Protein AF-A0A7J8ZHA1-F1 (afdb_monomer_lite)

Sequence (78 aa):
MEAKDNRAELDVNTQIEIVFKSLTKEFVGFRAAYNLGNKTLTFTQLMKELHSYELMLNGGKLVQEKLEANLVVGPLFL

Structure (mmCIF, N/CA/C/O backbone):
data_AF-A0A7J8ZHA1-F1
#
_entry.id   AF-A0A7J8ZHA1-F1
#
loop_
_atom_site.group_PDB
_atom_site.id
_atom_site.type_symbol
_atom_site.label_atom_id
_atom_site.label_alt_id
_atom_site.label_comp_id
_atom_site.label_asym_id
_atom_site.label_entity_id
_atom_site.label_seq_id
_atom_site.pdbx_PDB_ins_code
_atom_site.Cartn_x
_atom_site.Cartn_y
_atom_site.Cartn_z
_atom_site.occupancy
_atom_site.B_iso_or_equiv
_atom_site.auth_seq_id
_atom_site.auth_comp_id
_atom_site.auth_asym_id
_atom_site.auth_atom_id
_atom_site.pdbx_PDB_model_num
ATOM 1 N N . MET A 1 1 ? 25.629 -29.433 -1.964 1.00 41.50 1 MET A N 1
ATOM 2 C CA . MET A 1 1 ? 2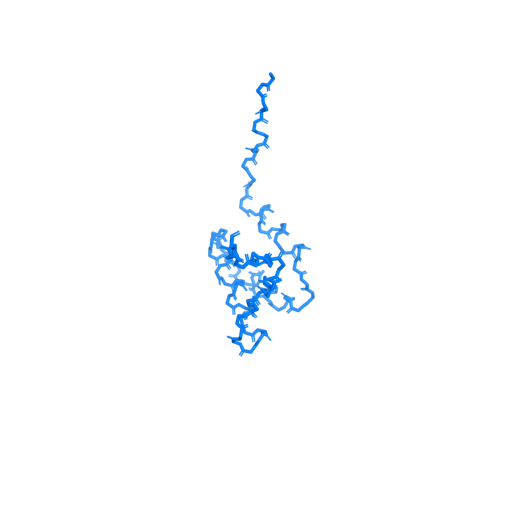4.476 -28.937 -2.737 1.00 41.50 1 MET A CA 1
ATOM 3 C C . MET A 1 1 ? 24.341 -27.472 -2.388 1.00 41.50 1 MET A C 1
ATOM 5 O O . MET A 1 1 ? 23.853 -27.158 -1.312 1.00 41.50 1 MET A O 1
ATOM 9 N N . GLU A 1 2 ? 24.910 -26.599 -3.214 1.00 47.19 2 GLU A N 1
ATOM 10 C CA . GLU A 1 2 ? 24.690 -25.161 -3.078 1.00 47.19 2 GLU A CA 1
ATOM 11 C C . GLU A 1 2 ? 23.196 -24.933 -3.293 1.00 47.19 2 GLU A C 1
ATOM 13 O O . GLU A 1 2 ? 22.656 -25.291 -4.344 1.00 47.19 2 GLU A O 1
ATOM 18 N N . ALA A 1 3 ? 22.504 -24.442 -2.267 1.00 53.56 3 ALA A N 1
ATOM 19 C CA . ALA A 1 3 ? 21.157 -23.935 -2.440 1.00 53.56 3 ALA A CA 1
ATOM 20 C C . ALA A 1 3 ? 21.271 -22.795 -3.453 1.00 53.56 3 ALA A C 1
ATOM 22 O O . ALA A 1 3 ? 21.756 -21.717 -3.118 1.00 53.56 3 ALA A O 1
ATOM 23 N N . LYS A 1 4 ? 20.915 -23.066 -4.714 1.00 48.25 4 LYS A N 1
ATOM 24 C CA . LYS A 1 4 ? 20.730 -22.021 -5.715 1.00 48.25 4 LYS A CA 1
ATOM 25 C C . LYS A 1 4 ? 19.727 -21.051 -5.109 1.00 48.25 4 LYS A C 1
ATOM 27 O O . LYS A 1 4 ? 18.581 -21.422 -4.864 1.00 48.25 4 LYS A O 1
ATOM 32 N N . ASP A 1 5 ? 20.204 -19.861 -4.777 1.00 55.09 5 ASP A N 1
ATOM 33 C CA . ASP A 1 5 ? 19.375 -18.769 -4.302 1.00 55.09 5 ASP A CA 1
ATOM 34 C C . ASP A 1 5 ? 18.416 -18.432 -5.450 1.00 55.09 5 ASP A C 1
ATOM 36 O O . ASP A 1 5 ? 18.770 -17.751 -6.408 1.00 55.09 5 ASP A O 1
ATOM 40 N N . ASN A 1 6 ? 17.212 -19.008 -5.415 1.00 60.47 6 ASN A N 1
ATOM 41 C CA . ASN A 1 6 ? 16.170 -18.847 -6.432 1.00 60.47 6 ASN A CA 1
ATOM 42 C C . ASN A 1 6 ? 15.511 -17.456 -6.346 1.00 60.47 6 ASN A C 1
ATOM 44 O O . ASN A 1 6 ? 14.323 -17.308 -6.635 1.00 60.47 6 ASN A O 1
ATOM 48 N N . ARG A 1 7 ? 16.256 -16.428 -5.926 1.00 60.00 7 ARG A N 1
ATOM 49 C CA . ARG A 1 7 ? 15.826 -15.032 -5.971 1.00 60.00 7 ARG A CA 1
ATOM 50 C C . ARG A 1 7 ? 15.860 -14.561 -7.418 1.00 60.00 7 ARG A C 1
ATOM 52 O O . ARG A 1 7 ? 16.757 -13.836 -7.834 1.00 60.00 7 ARG A O 1
ATOM 59 N N . ALA A 1 8 ? 14.870 -14.980 -8.198 1.00 66.81 8 ALA A N 1
ATOM 60 C CA . ALA A 1 8 ? 14.469 -14.186 -9.344 1.00 66.81 8 ALA A CA 1
ATOM 61 C C . ALA A 1 8 ? 13.999 -12.832 -8.793 1.00 66.81 8 ALA A C 1
ATOM 63 O O . ALA A 1 8 ? 13.048 -12.778 -8.011 1.00 66.81 8 ALA A O 1
ATOM 64 N N . GLU A 1 9 ? 14.717 -11.759 -9.123 1.00 80.19 9 GLU A N 1
ATOM 65 C CA . GLU A 1 9 ? 14.308 -10.403 -8.771 1.00 80.19 9 GLU A CA 1
ATOM 66 C C . GLU A 1 9 ? 12.963 -10.129 -9.453 1.00 80.19 9 GLU A C 1
ATOM 68 O O . GLU A 1 9 ? 12.868 -10.086 -10.680 1.00 80.19 9 GLU A O 1
ATOM 73 N N . LEU A 1 10 ? 11.898 -10.046 -8.655 1.00 84.69 10 LEU A N 1
ATOM 74 C CA . LEU A 1 10 ? 10.566 -9.734 -9.161 1.00 84.69 10 LEU A CA 1
ATOM 75 C C . LEU A 1 10 ? 10.553 -8.289 -9.647 1.00 84.69 10 LEU A C 1
ATOM 77 O O . LEU A 1 10 ? 11.079 -7.404 -8.967 1.00 84.69 10 LEU A O 1
ATOM 81 N N . ASP A 1 11 ? 9.897 -8.026 -10.773 1.00 89.06 11 ASP A N 1
ATOM 82 C CA . ASP A 1 11 ? 9.676 -6.649 -11.188 1.00 89.06 11 ASP A CA 1
ATOM 83 C C . ASP A 1 11 ? 8.832 -5.904 -10.139 1.00 89.06 11 ASP A C 1
ATOM 85 O O . ASP A 1 11 ? 8.047 -6.491 -9.383 1.00 89.06 11 ASP A O 1
ATOM 89 N N . VAL A 1 12 ? 9.014 -4.586 -10.075 1.00 85.94 12 VAL A N 1
ATOM 90 C CA . VAL A 1 12 ? 8.382 -3.745 -9.053 1.00 85.94 12 VAL A CA 1
ATOM 91 C C . VAL A 1 12 ? 6.856 -3.857 -9.093 1.00 85.94 12 VAL A C 1
ATOM 93 O O . VAL A 1 12 ? 6.239 -3.890 -8.032 1.00 85.94 12 VAL A O 1
ATOM 96 N N . ASN A 1 13 ? 6.236 -3.985 -10.270 1.00 87.75 13 ASN A N 1
ATOM 97 C CA . ASN A 1 13 ? 4.778 -4.091 -10.363 1.00 87.75 13 ASN A CA 1
ATOM 98 C C . ASN A 1 13 ? 4.290 -5.405 -9.748 1.00 87.75 13 ASN A C 1
ATOM 100 O O . ASN A 1 13 ? 3.334 -5.394 -8.973 1.00 87.75 13 ASN A O 1
ATOM 104 N N . THR A 1 14 ? 4.991 -6.512 -10.004 1.00 90.56 14 THR A N 1
ATOM 105 C CA . THR A 1 14 ? 4.691 -7.801 -9.368 1.00 90.56 14 THR A CA 1
ATOM 106 C C . THR A 1 14 ? 4.823 -7.726 -7.844 1.00 90.56 14 THR A C 1
ATOM 108 O O . THR A 1 14 ? 3.949 -8.218 -7.127 1.00 90.56 14 THR A O 1
ATOM 111 N N . GLN A 1 15 ? 5.861 -7.067 -7.316 1.00 91.50 15 GLN A N 1
ATOM 112 C CA . GLN A 1 15 ? 6.012 -6.883 -5.864 1.00 91.50 15 GLN A CA 1
ATOM 113 C C . GLN A 1 15 ? 4.858 -6.064 -5.266 1.00 91.50 15 GLN A C 1
ATOM 115 O O . GLN A 1 15 ? 4.293 -6.435 -4.235 1.00 91.50 15 GLN A O 1
ATOM 120 N N . ILE A 1 16 ? 4.470 -4.975 -5.932 1.00 89.56 16 ILE A N 1
ATOM 121 C CA . ILE A 1 16 ? 3.355 -4.115 -5.518 1.00 89.56 16 ILE A CA 1
ATOM 122 C C .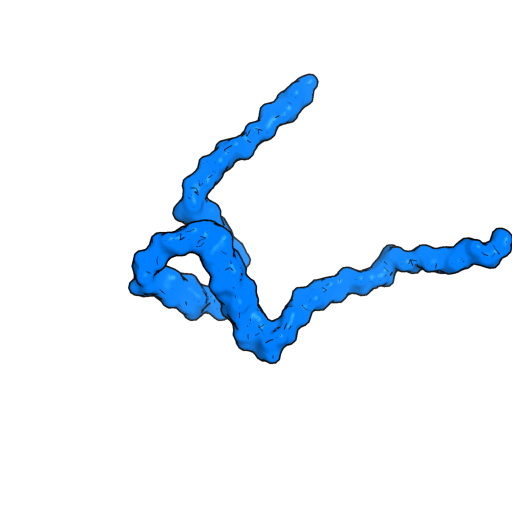 ILE A 1 16 ? 2.025 -4.883 -5.536 1.00 89.56 16 ILE A C 1
ATOM 124 O O . ILE A 1 16 ? 1.232 -4.781 -4.598 1.00 89.56 16 ILE A O 1
ATOM 128 N N . GLU A 1 17 ? 1.780 -5.693 -6.566 1.00 90.75 17 GLU A N 1
ATOM 129 C CA . GLU A 1 17 ? 0.581 -6.527 -6.641 1.00 90.75 17 GLU A CA 1
ATOM 130 C C . GLU A 1 17 ? 0.486 -7.535 -5.494 1.00 90.75 17 GLU A C 1
ATOM 132 O O . GLU A 1 17 ? -0.603 -7.737 -4.951 1.00 90.75 17 GLU A O 1
ATOM 137 N N . ILE A 1 18 ? 1.602 -8.178 -5.134 1.00 93.38 18 ILE A N 1
ATOM 138 C CA . ILE A 1 18 ? 1.655 -9.125 -4.013 1.00 93.38 18 ILE A CA 1
ATOM 139 C C . ILE A 1 18 ? 1.281 -8.411 -2.714 1.00 93.38 18 ILE A C 1
ATOM 141 O O . ILE A 1 18 ? 0.434 -8.912 -1.970 1.00 93.38 18 ILE A O 1
ATOM 145 N N . VAL A 1 19 ? 1.833 -7.215 -2.481 1.00 93.06 19 VAL A N 1
ATOM 146 C CA . VAL A 1 19 ? 1.467 -6.390 -1.323 1.00 93.06 19 VAL A CA 1
ATOM 147 C C . VAL A 1 19 ? -0.036 -6.123 -1.325 1.00 93.06 19 VAL A C 1
ATOM 149 O O . VAL A 1 19 ? -0.707 -6.480 -0.361 1.00 93.06 19 VAL A O 1
ATOM 152 N N . PHE A 1 20 ? -0.612 -5.609 -2.416 1.00 92.94 20 PHE A N 1
ATOM 153 C CA . PHE A 1 20 ? -2.051 -5.324 -2.464 1.00 92.94 20 PHE A CA 1
ATOM 154 C C . PHE A 1 20 ? -2.951 -6.548 -2.284 1.00 92.94 20 PHE A C 1
ATOM 156 O O . PHE A 1 20 ? -4.039 -6.407 -1.729 1.00 92.94 20 PHE A O 1
ATOM 163 N N . LYS A 1 21 ? -2.529 -7.732 -2.740 1.00 94.06 21 LYS A N 1
ATOM 164 C CA . LYS A 1 21 ? -3.267 -8.989 -2.524 1.00 94.06 21 LYS A CA 1
ATOM 165 C C . LYS A 1 21 ? -3.233 -9.437 -1.059 1.00 94.06 21 LYS A C 1
ATOM 167 O O . LYS A 1 21 ? -4.143 -10.144 -0.640 1.00 94.06 21 LYS A O 1
ATOM 172 N N . SER A 1 22 ? -2.219 -9.025 -0.296 1.00 94.44 22 SER A N 1
ATOM 173 C CA . SER A 1 22 ? -2.073 -9.353 1.129 1.00 94.44 22 SER A CA 1
ATOM 174 C C . SER A 1 22 ? -2.809 -8.397 2.078 1.00 94.44 22 SER A C 1
ATOM 176 O O . SER A 1 22 ? -3.035 -8.749 3.234 1.00 94.44 22 SER A O 1
ATOM 178 N N . LEU A 1 23 ? -3.203 -7.205 1.613 1.00 93.44 23 LEU A N 1
ATOM 179 C CA . LEU A 1 23 ? -3.878 -6.216 2.457 1.00 93.44 23 LEU A CA 1
ATOM 180 C C . LEU A 1 23 ? -5.323 -6.610 2.786 1.00 93.44 23 LEU A C 1
ATOM 182 O O . LEU A 1 23 ? -6.057 -7.150 1.955 1.00 93.44 23 LEU A O 1
ATOM 186 N N . THR A 1 24 ? -5.763 -6.262 3.996 1.00 94.38 24 THR A N 1
ATOM 187 C CA . THR A 1 24 ? -7.159 -6.427 4.418 1.00 94.38 24 THR A CA 1
ATOM 188 C C . THR A 1 24 ? -8.076 -5.412 3.721 1.00 94.38 24 THR A C 1
ATOM 190 O O . THR A 1 24 ? -7.637 -4.414 3.143 1.00 94.38 24 THR A O 1
ATOM 193 N N . LYS A 1 25 ? -9.396 -5.630 3.811 1.00 93.88 25 LYS A N 1
ATOM 194 C CA . LYS A 1 25 ? -10.416 -4.739 3.223 1.00 93.88 25 LYS A CA 1
ATOM 195 C C . LYS A 1 25 ? -10.353 -3.288 3.723 1.00 93.88 25 LYS A C 1
ATOM 197 O O . LYS A 1 25 ? -10.851 -2.397 3.044 1.00 93.88 25 LYS A O 1
ATOM 202 N N . GLU A 1 26 ? -9.747 -3.045 4.884 1.00 93.25 26 GLU A N 1
ATOM 203 C CA . GLU A 1 26 ? -9.596 -1.707 5.473 1.00 93.25 26 GLU A CA 1
ATOM 204 C C . GLU A 1 26 ? -8.677 -0.810 4.629 1.00 93.25 26 GLU A C 1
ATOM 206 O O . GLU A 1 26 ? -8.810 0.410 4.640 1.00 93.25 26 GLU A O 1
ATOM 211 N N . PHE A 1 27 ? -7.818 -1.410 3.800 1.00 94.50 27 PHE A N 1
ATOM 212 C CA . PHE A 1 27 ? -6.910 -0.710 2.891 1.00 94.50 27 PHE A CA 1
ATOM 213 C C . PHE A 1 27 ? -7.498 -0.476 1.489 1.00 94.50 27 PHE A C 1
ATOM 215 O O . PHE A 1 27 ? -6.784 -0.043 0.580 1.00 94.50 27 PHE A O 1
ATOM 222 N N . VAL A 1 28 ? -8.796 -0.728 1.272 1.00 93.00 28 VAL A N 1
ATOM 223 C CA . VAL A 1 28 ? -9.436 -0.520 -0.042 1.00 93.00 28 VAL A CA 1
ATOM 224 C C . VAL A 1 28 ? -9.289 0.924 -0.536 1.00 93.00 28 VAL A C 1
ATOM 226 O O . VAL A 1 28 ? -9.032 1.145 -1.720 1.00 93.00 28 VAL A O 1
ATOM 229 N N . GLY A 1 29 ? -9.370 1.903 0.373 1.00 92.38 29 GLY A N 1
ATOM 230 C CA . GLY A 1 29 ? -9.188 3.319 0.052 1.00 92.38 29 GLY A CA 1
ATOM 231 C C . GLY A 1 29 ? -7.763 3.636 -0.404 1.00 92.38 29 GLY A C 1
ATOM 232 O O . GLY A 1 29 ? -7.577 4.336 -1.398 1.00 92.38 29 GLY A O 1
ATOM 233 N N . PHE A 1 30 ? -6.761 3.059 0.264 1.00 92.38 30 PHE A N 1
ATOM 234 C CA . PHE A 1 30 ? -5.356 3.193 -0.121 1.00 92.38 30 PHE A CA 1
ATOM 235 C C . PHE A 1 30 ? -5.098 2.638 -1.528 1.00 92.38 30 PHE A C 1
ATOM 237 O O . PHE A 1 30 ? -4.522 3.322 -2.375 1.00 92.38 30 PHE A O 1
ATOM 244 N N . ARG A 1 31 ? -5.600 1.430 -1.819 1.00 92.31 31 ARG A N 1
ATOM 245 C CA . ARG A 1 31 ? -5.4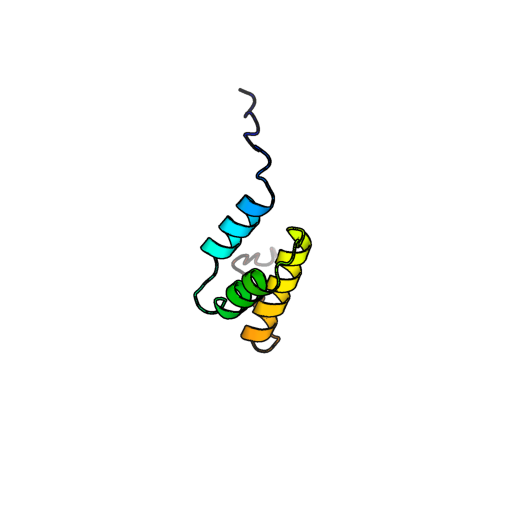70 0.808 -3.146 1.00 92.31 31 ARG A CA 1
ATOM 246 C C . ARG A 1 31 ? -6.154 1.631 -4.241 1.00 92.31 31 ARG A C 1
ATOM 248 O O . ARG A 1 31 ? -5.589 1.801 -5.319 1.00 92.31 31 ARG A O 1
ATOM 255 N N . ALA A 1 32 ? -7.352 2.156 -3.975 1.00 91.62 32 ALA A N 1
ATOM 256 C CA . ALA A 1 32 ? -8.065 3.010 -4.923 1.00 91.62 32 ALA A CA 1
ATOM 257 C C . ALA A 1 32 ? -7.290 4.305 -5.221 1.00 91.62 32 ALA A C 1
ATOM 259 O O . ALA A 1 32 ? -7.141 4.671 -6.386 1.00 91.62 32 ALA A O 1
ATOM 260 N N . ALA A 1 33 ? -6.744 4.958 -4.190 1.00 90.25 33 ALA A N 1
ATOM 261 C CA . ALA A 1 33 ? -5.942 6.171 -4.341 1.00 90.25 33 ALA A CA 1
ATOM 262 C C . ALA A 1 33 ? -4.647 5.923 -5.132 1.00 90.25 33 ALA A C 1
ATOM 264 O O . ALA A 1 33 ? -4.299 6.725 -5.999 1.00 90.25 33 ALA A O 1
ATOM 265 N N . TYR A 1 34 ? -3.965 4.800 -4.880 1.00 89.19 34 TYR A N 1
ATOM 266 C CA . TYR A 1 34 ? -2.784 4.398 -5.645 1.00 89.19 34 TYR A CA 1
ATOM 267 C C . TYR A 1 34 ? -3.104 4.228 -7.139 1.00 89.19 34 TYR A C 1
ATOM 269 O O . TYR A 1 34 ? -2.443 4.836 -7.981 1.00 89.19 34 TYR A O 1
ATOM 277 N N . ASN A 1 35 ? -4.157 3.466 -7.461 1.00 87.81 35 ASN A N 1
ATOM 278 C CA . ASN A 1 35 ? -4.569 3.211 -8.844 1.00 87.81 35 ASN A CA 1
ATOM 279 C C . ASN A 1 35 ? -5.000 4.493 -9.575 1.00 87.81 35 ASN A C 1
ATOM 281 O O . ASN A 1 35 ? -4.708 4.656 -10.756 1.00 87.81 35 ASN A O 1
ATOM 285 N N . LEU A 1 36 ? -5.696 5.403 -8.883 1.00 88.94 36 LEU A N 1
ATOM 286 C CA . LEU A 1 36 ? -6.181 6.657 -9.465 1.00 88.94 36 LEU A CA 1
ATOM 287 C C . LEU A 1 36 ? -5.051 7.671 -9.686 1.00 88.94 36 LEU A C 1
ATOM 289 O O . LEU A 1 36 ? -5.088 8.447 -10.636 1.00 88.94 36 LEU A O 1
ATOM 293 N N . GLY A 1 37 ? -4.044 7.668 -8.809 1.00 80.62 37 GLY A N 1
ATOM 294 C CA . GLY A 1 37 ? -2.942 8.626 -8.841 1.00 80.62 37 GLY A CA 1
ATOM 295 C C . GLY A 1 37 ? -1.914 8.386 -9.945 1.00 80.62 37 GLY A C 1
ATOM 296 O O . GLY A 1 37 ? -1.002 9.199 -10.071 1.00 80.62 37 GLY A O 1
ATOM 297 N N . ASN A 1 38 ? -2.027 7.285 -10.705 1.00 63.38 38 ASN A N 1
ATOM 298 C CA . ASN A 1 38 ? -1.074 6.862 -11.739 1.00 63.38 38 ASN A CA 1
ATOM 299 C C . ASN A 1 38 ? 0.391 7.021 -11.284 1.00 63.38 38 ASN A C 1
ATOM 301 O O . ASN A 1 38 ? 1.253 7.498 -12.026 1.00 63.38 38 ASN A O 1
ATOM 305 N N . LYS A 1 39 ? 0.654 6.727 -10.003 1.00 66.50 39 LYS A N 1
ATOM 306 C CA . LYS A 1 39 ? 1.946 7.014 -9.390 1.00 66.50 39 LYS A CA 1
ATOM 307 C C . LYS A 1 39 ? 2.917 5.886 -9.715 1.00 66.50 39 LYS A C 1
ATOM 309 O O . LYS A 1 39 ? 2.764 4.765 -9.232 1.00 66.50 39 LYS A O 1
ATOM 314 N N . THR A 1 40 ? 3.986 6.222 -10.425 1.00 73.56 40 THR A N 1
ATOM 315 C CA . THR A 1 40 ? 5.197 5.403 -10.574 1.00 73.56 40 THR A CA 1
ATOM 316 C C . THR A 1 40 ? 5.989 5.394 -9.259 1.00 73.56 40 THR A C 1
ATOM 318 O O . THR A 1 40 ? 7.115 5.882 -9.183 1.00 73.56 40 THR A O 1
ATOM 321 N N . LEU A 1 41 ? 5.375 4.924 -8.168 1.00 80.50 41 LEU A N 1
ATOM 322 C CA . LEU A 1 41 ? 6.078 4.784 -6.897 1.00 80.50 41 LEU A CA 1
ATOM 323 C C . LEU A 1 41 ? 7.115 3.673 -7.013 1.00 80.50 41 LEU A C 1
ATOM 325 O O . LEU A 1 41 ? 6.828 2.575 -7.486 1.00 80.50 41 LEU A O 1
ATOM 329 N N . THR A 1 42 ? 8.306 3.938 -6.490 1.00 89.62 42 THR A N 1
ATOM 330 C CA . THR A 1 42 ? 9.222 2.857 -6.124 1.00 89.62 42 THR A CA 1
ATOM 331 C C . THR A 1 42 ? 8.586 1.999 -5.028 1.00 89.62 42 THR A C 1
ATOM 333 O O . THR A 1 42 ? 7.796 2.496 -4.218 1.00 89.62 42 THR A O 1
ATOM 336 N N . PHE A 1 43 ? 8.971 0.724 -4.942 1.00 89.50 43 PHE A N 1
ATOM 337 C CA . PHE A 1 43 ? 8.471 -0.176 -3.896 1.00 89.50 43 PHE A CA 1
ATOM 338 C C . PHE A 1 43 ? 8.675 0.406 -2.484 1.00 89.50 43 PHE A C 1
ATOM 340 O O . PHE A 1 43 ? 7.764 0.414 -1.660 1.00 89.50 43 PHE A O 1
ATOM 347 N N . THR A 1 44 ? 9.836 1.015 -2.229 1.00 91.19 44 THR A N 1
ATOM 348 C CA . THR A 1 44 ? 10.149 1.676 -0.952 1.00 91.19 44 THR A CA 1
ATOM 349 C C . THR A 1 44 ? 9.205 2.837 -0.631 1.00 91.19 44 THR A C 1
ATOM 351 O O . THR A 1 44 ? 8.826 3.018 0.526 1.00 91.19 44 THR A O 1
ATOM 354 N N . GLN A 1 45 ? 8.823 3.646 -1.625 1.00 91.56 45 GLN A N 1
ATOM 355 C CA . GLN A 1 45 ? 7.861 4.732 -1.412 1.00 91.56 45 GLN A CA 1
ATOM 356 C C . GLN A 1 45 ? 6.472 4.180 -1.102 1.00 91.56 45 GLN A C 1
ATOM 358 O O . GLN A 1 45 ? 5.836 4.669 -0.170 1.00 91.56 45 GLN A O 1
ATOM 363 N N . LEU A 1 46 ? 6.039 3.130 -1.810 1.00 92.38 46 LEU A N 1
ATOM 364 C CA . LEU A 1 46 ? 4.770 2.467 -1.521 1.00 92.38 46 LEU A CA 1
ATOM 365 C C . LEU A 1 46 ? 4.726 1.960 -0.074 1.00 92.38 46 LEU A C 1
ATOM 367 O O . LEU A 1 46 ? 3.757 2.234 0.626 1.00 92.38 46 LEU A O 1
ATOM 371 N N . MET A 1 47 ? 5.780 1.287 0.400 1.00 94.00 47 MET A N 1
ATOM 372 C CA . MET A 1 47 ? 5.826 0.768 1.773 1.00 94.00 47 MET A CA 1
ATOM 373 C C . MET A 1 47 ? 5.760 1.879 2.831 1.00 94.00 47 MET A C 1
ATOM 375 O O . MET A 1 47 ? 5.109 1.709 3.861 1.00 94.00 47 MET A O 1
ATOM 379 N N . LYS A 1 48 ? 6.372 3.044 2.575 1.00 94.00 48 LYS A N 1
ATOM 380 C CA . LYS A 1 48 ? 6.273 4.215 3.467 1.00 94.00 48 LYS A CA 1
ATOM 381 C C . LYS A 1 48 ? 4.864 4.809 3.494 1.00 94.00 48 LYS A C 1
ATOM 383 O O . LYS A 1 48 ? 4.365 5.137 4.571 1.00 94.00 48 LYS A O 1
ATOM 388 N N . GLU A 1 49 ? 4.229 4.955 2.330 1.00 93.00 49 GLU A N 1
ATOM 389 C CA . GLU A 1 49 ? 2.846 5.442 2.247 1.00 93.00 49 GLU A CA 1
ATOM 390 C C . GLU A 1 49 ? 1.880 4.449 2.922 1.00 93.00 49 GLU A C 1
ATOM 392 O O . GLU A 1 49 ? 1.009 4.866 3.683 1.00 93.00 49 GLU A O 1
ATOM 397 N N . LEU A 1 50 ? 2.085 3.142 2.724 1.00 93.25 50 LEU A N 1
ATOM 398 C CA . LEU A 1 50 ? 1.277 2.082 3.326 1.00 93.25 50 LEU A CA 1
ATOM 399 C C . LEU A 1 50 ? 1.373 2.084 4.857 1.00 93.25 50 LEU A C 1
ATOM 401 O O . LEU A 1 50 ? 0.345 2.060 5.530 1.00 93.25 50 LEU A O 1
ATOM 405 N N . HIS A 1 51 ? 2.585 2.181 5.410 1.00 93.06 51 HIS A N 1
ATOM 406 C CA . HIS A 1 51 ? 2.780 2.277 6.858 1.00 93.06 51 HIS A CA 1
ATOM 407 C C . HIS A 1 51 ? 2.134 3.544 7.441 1.00 93.06 51 HIS A C 1
ATOM 409 O O . HIS A 1 51 ? 1.508 3.512 8.497 1.00 93.06 51 HIS A O 1
ATOM 415 N N . SER A 1 52 ? 2.213 4.666 6.720 1.00 91.94 52 SER A N 1
ATOM 416 C CA . SER A 1 52 ? 1.542 5.907 7.129 1.00 91.94 52 SER A CA 1
ATOM 417 C C . SER A 1 52 ? 0.015 5.748 7.150 1.00 91.94 52 SER A C 1
ATOM 419 O O . SER A 1 52 ? -0.650 6.257 8.052 1.00 91.94 52 SER A O 1
ATOM 421 N N . TYR A 1 53 ? -0.548 5.015 6.184 1.00 92.38 53 TYR A N 1
ATOM 422 C CA . TYR A 1 53 ? -1.979 4.718 6.127 1.00 92.38 53 TYR A CA 1
ATOM 423 C C . TYR A 1 53 ? -2.426 3.804 7.275 1.00 92.38 53 TYR A C 1
ATOM 425 O O . TYR A 1 53 ? -3.453 4.057 7.899 1.00 92.38 53 TYR A O 1
ATOM 433 N N . GLU A 1 54 ? -1.636 2.782 7.600 1.00 92.44 54 GLU A N 1
ATOM 434 C CA . GLU A 1 54 ? -1.873 1.906 8.751 1.00 92.44 54 GLU A CA 1
ATOM 435 C C . GLU A 1 54 ? -1.911 2.694 10.069 1.00 92.44 54 GLU A C 1
ATOM 437 O O . GLU A 1 54 ? -2.818 2.512 10.882 1.00 92.44 54 GLU A O 1
ATOM 442 N N . LEU A 1 55 ? -0.971 3.625 10.268 1.00 90.94 55 LEU A N 1
ATOM 443 C CA . LEU A 1 55 ? -0.980 4.501 11.440 1.00 90.94 55 LEU A CA 1
ATOM 444 C C . LEU A 1 55 ? -2.250 5.349 11.498 1.00 90.94 55 LEU A C 1
ATOM 446 O O . LEU A 1 55 ? -2.832 5.491 12.569 1.00 90.94 55 LEU A O 1
ATOM 450 N N . MET A 1 56 ? -2.711 5.878 10.364 1.00 90.25 56 MET A N 1
ATOM 451 C CA . MET A 1 56 ? -3.960 6.638 10.302 1.00 90.25 56 MET A CA 1
ATOM 452 C C . MET A 1 56 ? -5.172 5.783 10.706 1.00 90.25 56 MET A C 1
ATOM 454 O O . MET A 1 56 ? -6.004 6.254 11.482 1.00 90.25 56 MET A O 1
ATOM 458 N N . LEU A 1 57 ? -5.258 4.533 10.235 1.00 87.94 57 LEU A N 1
ATOM 459 C CA . LEU A 1 57 ? -6.336 3.605 10.607 1.00 87.94 57 LEU A CA 1
ATOM 460 C C . LEU A 1 57 ? -6.335 3.287 12.110 1.00 87.94 57 LEU A C 1
ATOM 462 O O . LEU A 1 57 ? -7.392 3.253 12.735 1.00 87.94 57 LEU A O 1
ATOM 466 N N . ASN A 1 58 ? -5.152 3.124 12.705 1.00 86.94 58 ASN A N 1
ATOM 467 C CA . ASN A 1 58 ? -4.980 2.781 14.120 1.00 86.94 58 ASN A CA 1
ATOM 468 C C . ASN A 1 58 ? -5.032 3.996 15.072 1.00 86.94 58 ASN A C 1
ATOM 470 O O . ASN A 1 58 ? -4.639 3.896 16.238 1.00 86.94 58 ASN A O 1
ATOM 474 N N . GLY A 1 59 ? -5.476 5.167 14.597 1.00 80.88 59 GLY A N 1
ATOM 475 C CA . GLY A 1 59 ? -5.554 6.388 15.409 1.00 80.88 59 GLY A CA 1
ATOM 476 C C . GLY A 1 59 ? -4.184 6.948 15.814 1.00 80.88 59 GLY A C 1
ATOM 477 O O . GLY A 1 59 ? -4.040 7.531 16.886 1.00 80.88 59 GLY A O 1
ATOM 478 N N . GLY A 1 60 ? -3.159 6.731 14.991 1.00 65.06 60 GLY A N 1
ATOM 479 C CA . GLY A 1 60 ? -1.775 7.147 15.228 1.00 65.06 60 GLY A CA 1
ATOM 480 C C . GLY A 1 60 ? -1.003 6.244 16.190 1.00 65.06 60 GLY A C 1
ATOM 481 O O . GLY A 1 60 ? 0.177 6.489 16.444 1.00 65.06 60 GLY A O 1
ATOM 482 N N . LYS A 1 61 ? -1.632 5.192 16.725 1.00 63.28 61 LYS A N 1
ATOM 483 C CA . LYS A 1 61 ? -0.951 4.219 17.573 1.00 63.28 61 LYS A CA 1
ATOM 484 C C . LYS A 1 61 ? -0.239 3.206 16.680 1.00 63.28 61 LYS A C 1
ATOM 486 O O . LYS A 1 61 ? -0.883 2.479 15.929 1.00 63.28 61 LYS A O 1
ATOM 491 N N . LEU A 1 62 ? 1.088 3.131 16.786 1.00 58.50 62 LEU A N 1
ATOM 492 C CA . LEU A 1 62 ? 1.818 1.965 16.296 1.00 58.50 62 LEU A CA 1
ATOM 493 C C . LEU A 1 62 ? 1.211 0.739 16.976 1.00 58.50 62 LEU A C 1
ATOM 495 O O . LEU A 1 62 ? 1.202 0.656 18.209 1.00 58.50 62 LEU A O 1
ATOM 499 N N . VAL A 1 63 ? 0.739 -0.224 16.188 1.00 57.44 63 VAL A N 1
ATOM 500 C CA . VAL A 1 63 ? 0.634 -1.595 16.675 1.00 57.44 63 VAL A CA 1
ATOM 501 C C . VAL A 1 63 ? 2.078 -2.054 16.851 1.00 57.44 63 VAL A C 1
ATOM 503 O O . VAL A 1 63 ? 2.674 -2.674 15.981 1.00 57.44 63 VAL A O 1
ATOM 506 N N . GLN A 1 64 ? 2.697 -1.668 17.969 1.00 53.38 64 GLN A N 1
ATOM 507 C CA . GLN A 1 64 ? 3.768 -2.471 18.520 1.00 53.38 64 GLN A CA 1
ATOM 508 C C . GLN A 1 64 ? 3.097 -3.801 18.811 1.00 53.38 64 GLN A C 1
ATOM 510 O O . GLN A 1 64 ? 2.353 -3.926 19.787 1.00 53.38 64 GLN A O 1
ATOM 515 N N . GLU A 1 65 ? 3.279 -4.759 17.904 1.00 52.91 65 GLU A N 1
ATOM 516 C CA . GLU A 1 65 ? 3.045 -6.147 18.228 1.00 52.91 65 GLU A CA 1
ATOM 517 C C . GLU A 1 65 ? 3.786 -6.398 19.528 1.00 52.91 65 GLU A C 1
ATOM 519 O O . GLU A 1 65 ? 5.010 -6.315 19.644 1.00 52.91 65 GLU A O 1
ATOM 524 N N . LYS A 1 66 ? 2.961 -6.594 20.541 1.00 47.44 66 LYS A N 1
ATOM 525 C CA . LYS A 1 66 ? 3.269 -7.157 21.826 1.00 47.44 66 LYS A CA 1
ATOM 526 C C . LYS A 1 66 ? 4.019 -8.467 21.575 1.00 47.44 66 LYS A C 1
ATOM 528 O O . LYS A 1 66 ? 3.435 -9.544 21.580 1.00 47.44 66 LYS A O 1
ATOM 533 N N . LEU A 1 67 ? 5.333 -8.369 21.402 1.00 46.03 67 LEU A N 1
ATOM 534 C CA . LEU A 1 67 ? 6.289 -9.419 21.722 1.00 46.03 67 LEU A CA 1
ATOM 535 C C . LEU A 1 67 ? 6.316 -9.483 23.258 1.00 46.03 67 LEU A C 1
ATOM 537 O O . LEU A 1 67 ? 7.308 -9.160 23.906 1.00 46.03 67 LEU A O 1
ATOM 541 N N . GLU A 1 68 ? 5.170 -9.806 23.871 1.00 44.69 68 GLU A N 1
ATOM 542 C CA . GLU A 1 68 ? 5.142 -10.181 25.277 1.00 44.69 68 GLU A CA 1
ATOM 543 C C . GLU A 1 68 ? 5.913 -11.492 25.384 1.00 44.69 68 GLU A C 1
ATOM 545 O O . GLU A 1 68 ? 5.420 -12.577 25.094 1.00 44.69 68 GLU A O 1
ATOM 550 N N . ALA A 1 69 ? 7.189 -11.343 25.726 1.00 45.50 69 ALA A N 1
ATOM 551 C CA . ALA A 1 69 ? 7.690 -11.860 26.984 1.00 45.50 69 ALA A CA 1
ATOM 552 C C . ALA A 1 69 ? 7.242 -13.295 27.313 1.00 45.50 69 ALA A C 1
ATOM 554 O O . ALA A 1 69 ? 6.666 -13.549 28.361 1.00 45.50 69 ALA A O 1
ATOM 555 N N . ASN A 1 70 ? 7.603 -14.248 26.453 1.00 49.78 70 ASN A N 1
ATOM 556 C CA . ASN A 1 70 ? 7.828 -15.637 26.869 1.00 49.78 70 ASN A CA 1
ATOM 557 C C . ASN A 1 70 ? 9.327 -15.978 26.914 1.00 49.78 70 ASN A C 1
ATOM 559 O O . ASN A 1 70 ? 9.720 -17.129 26.765 1.00 49.78 70 ASN A O 1
ATOM 563 N N . LEU A 1 71 ? 10.182 -14.984 27.161 1.00 46.94 71 LEU A N 1
ATOM 564 C CA . LEU A 1 71 ? 11.498 -15.223 27.749 1.00 46.94 71 LEU A CA 1
ATOM 565 C C . LEU A 1 71 ? 11.410 -14.856 29.227 1.00 46.94 71 LEU A C 1
ATOM 567 O O . LEU A 1 71 ? 11.904 -13.820 29.663 1.00 46.94 71 LEU A O 1
ATOM 571 N N . VAL A 1 72 ? 10.772 -15.730 30.009 1.00 50.00 72 VAL A N 1
ATOM 572 C CA . VAL A 1 72 ? 11.085 -15.846 31.435 1.00 50.00 72 VAL A CA 1
ATOM 573 C C . VAL A 1 72 ? 12.515 -16.387 31.511 1.00 50.00 72 VAL A C 1
ATOM 575 O O . VAL A 1 72 ? 12.748 -17.574 31.711 1.00 50.00 72 VAL A O 1
ATOM 578 N N . VAL A 1 73 ? 13.502 -15.517 31.296 1.00 54.88 73 VAL A N 1
ATOM 579 C CA . VAL A 1 73 ? 14.824 -15.711 31.885 1.00 54.88 73 VAL A CA 1
ATOM 580 C C . VAL A 1 73 ? 14.651 -15.272 33.330 1.00 54.88 73 VAL A C 1
ATOM 582 O O . VAL A 1 73 ? 14.767 -14.095 33.665 1.00 54.88 73 VAL A O 1
ATOM 585 N N . GLY A 1 74 ? 14.250 -16.222 34.175 1.00 57.47 74 GLY A N 1
ATOM 586 C CA . GLY A 1 74 ? 14.345 -16.039 35.616 1.00 57.47 74 GLY A CA 1
ATOM 587 C C . GLY A 1 74 ? 15.804 -15.746 35.985 1.00 57.47 74 GLY A C 1
ATOM 588 O O . GLY A 1 74 ? 16.714 -16.241 35.311 1.00 57.47 74 GLY A O 1
ATOM 589 N N . PRO A 1 75 ? 16.064 -14.927 37.012 1.00 57.88 75 PRO A N 1
ATOM 590 C CA . PRO A 1 75 ? 17.430 -14.641 37.405 1.00 57.88 75 PRO A CA 1
ATOM 591 C C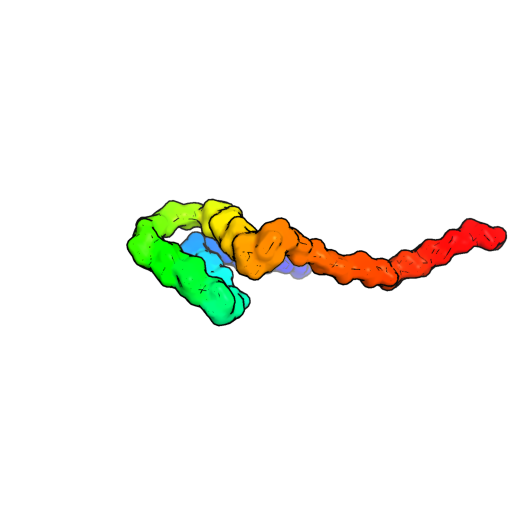 . PRO A 1 75 ? 18.078 -15.917 37.957 1.00 57.88 75 PRO A C 1
ATOM 593 O O . PRO A 1 75 ? 17.544 -16.549 38.869 1.00 57.88 75 PRO A O 1
ATOM 596 N N . LEU A 1 76 ? 19.239 -16.290 37.413 1.00 56.78 76 LEU A N 1
ATOM 597 C CA . LEU A 1 76 ? 20.113 -17.293 38.013 1.00 56.78 76 LEU A CA 1
ATOM 598 C C . LEU A 1 76 ? 20.783 -16.654 39.241 1.00 56.78 76 LEU A C 1
ATOM 600 O O . LEU A 1 76 ? 21.879 -16.108 39.150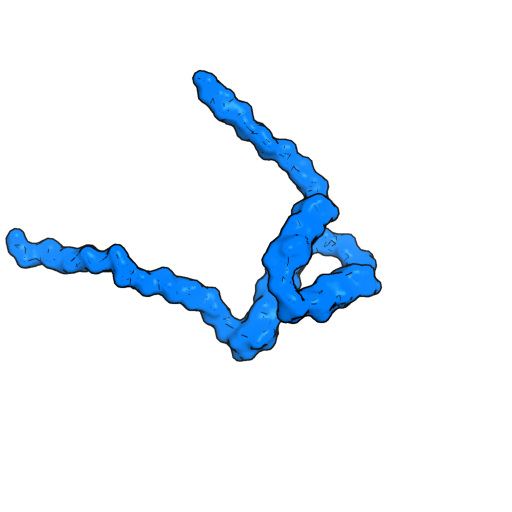 1.00 56.78 76 LEU A O 1
ATOM 604 N N . PHE A 1 77 ? 20.088 -16.676 40.377 1.00 57.72 77 PHE A N 1
ATOM 605 C CA . PHE A 1 77 ? 20.697 -16.523 41.696 1.00 57.72 77 PHE A CA 1
ATOM 606 C C . PHE A 1 77 ? 20.515 -17.834 42.457 1.00 57.72 77 PHE A C 1
ATOM 608 O O . PHE A 1 77 ? 19.455 -18.076 43.033 1.00 57.72 77 PHE A O 1
ATOM 615 N N . LEU A 1 78 ? 21.531 -18.693 42.373 1.00 51.81 78 LEU A N 1
ATOM 616 C CA . LEU A 1 78 ? 22.382 -19.189 43.466 1.00 51.81 78 LEU A CA 1
ATOM 617 C C . LEU A 1 78 ? 23.311 -20.273 42.905 1.00 51.81 78 LEU A C 1
ATOM 619 O O . LEU A 1 78 ? 22.800 -21.215 42.261 1.00 51.81 78 LEU A O 1
#

Radius of gyration: 19.22 Å; chains: 1; bounding box: 35×38×55 Å

Foldseek 3Di:
DPPPPPPPPDPQVVVVVVVVVPDDPLCVVVVVCCVVVVDPDGNVRSVVVVVVVVCVVVVNDPPPPPPPDPPPPPDPDD

Organism: NCBI:txid34288

pLDDT: mean 76.86,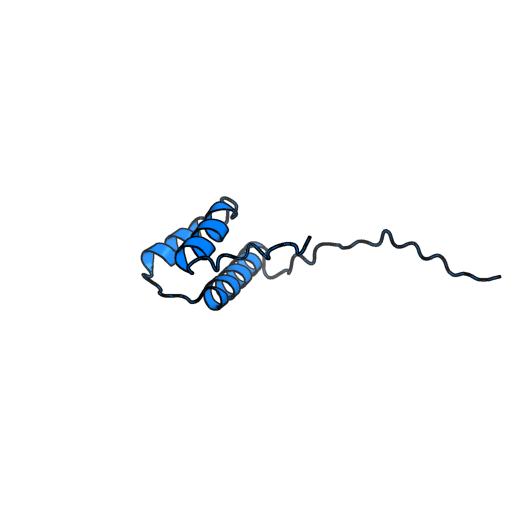 std 18.06, range [41.5, 94.5]

Secondary structure (DSSP, 8-state):
-----------HHHHHHHHHHHS-GGGHHHHHHHHHTT----HHHHHHHHHHHHHHHTTT------------------